Protein AF-A0A8S3B9L8-F1 (afdb_monomer_lite)

Structure (mmCIF, N/CA/C/O backbone):
data_AF-A0A8S3B9L8-F1
#
_entry.id   AF-A0A8S3B9L8-F1
#
loop_
_atom_site.group_PDB
_atom_site.id
_atom_site.type_symbol
_atom_site.label_atom_id
_atom_site.label_alt_id
_atom_site.label_comp_id
_atom_site.label_asym_id
_atom_site.label_entity_id
_atom_site.label_seq_id
_atom_site.pdbx_PDB_ins_code
_atom_site.Cartn_x
_atom_site.Cartn_y
_atom_site.Cartn_z
_atom_site.occupancy
_atom_site.B_iso_or_equiv
_atom_site.auth_seq_id
_atom_site.auth_comp_id
_atom_site.auth_asym_id
_atom_site.auth_atom_id
_atom_site.pdbx_PDB_model_num
ATOM 1 N N . GLU A 1 1 ? 14.357 22.857 4.274 1.00 50.75 1 GLU A N 1
ATOM 2 C CA . GLU A 1 1 ? 14.174 21.588 3.532 1.00 50.75 1 GLU A CA 1
ATOM 3 C C . GLU A 1 1 ? 14.150 20.343 4.427 1.00 50.75 1 GLU A C 1
ATOM 5 O O . GLU A 1 1 ? 13.055 19.864 4.678 1.00 50.75 1 GLU A O 1
ATOM 10 N N . ALA A 1 2 ? 15.257 19.831 4.990 1.00 49.66 2 ALA A N 1
ATOM 11 C CA . ALA A 1 2 ? 15.225 18.572 5.774 1.00 49.66 2 ALA A CA 1
ATOM 12 C C . ALA A 1 2 ? 14.319 18.597 7.033 1.00 49.66 2 ALA A C 1
ATOM 14 O O . ALA A 1 2 ? 13.751 17.579 7.422 1.00 49.66 2 ALA A O 1
ATOM 15 N N . GLU A 1 3 ? 14.168 19.760 7.670 1.00 47.12 3 GLU A N 1
ATOM 16 C CA . GLU A 1 3 ? 13.334 19.938 8.869 1.00 47.12 3 GLU A CA 1
ATOM 17 C C . GLU A 1 3 ? 11.837 20.082 8.537 1.00 47.12 3 GLU A C 1
ATOM 19 O O . GLU A 1 3 ? 10.978 19.649 9.302 1.00 47.12 3 GLU A O 1
ATOM 24 N N . GLU A 1 4 ? 11.512 20.610 7.354 1.00 43.97 4 GLU A N 1
ATOM 25 C CA . GLU A 1 4 ? 10.134 20.730 6.859 1.00 43.97 4 GLU A CA 1
ATOM 26 C C . GLU A 1 4 ? 9.597 19.390 6.353 1.00 43.97 4 GLU A C 1
ATOM 28 O O . GLU A 1 4 ? 8.437 19.073 6.607 1.00 43.97 4 GLU A O 1
ATOM 33 N N . VAL A 1 5 ? 10.452 18.569 5.727 1.00 52.88 5 VAL A N 1
ATOM 34 C CA . VAL A 1 5 ? 10.118 17.190 5.331 1.00 52.88 5 VAL A CA 1
ATOM 35 C C . VAL A 1 5 ? 9.776 16.346 6.562 1.00 52.88 5 VAL A C 1
ATOM 37 O O . VAL A 1 5 ? 8.713 15.734 6.598 1.00 52.88 5 VAL A O 1
ATOM 40 N N . LYS A 1 6 ? 10.589 16.410 7.628 1.00 50.59 6 LYS A N 1
ATOM 41 C CA . LYS A 1 6 ? 10.291 15.723 8.899 1.00 50.59 6 LYS A CA 1
ATOM 42 C C . LYS A 1 6 ? 8.970 16.166 9.520 1.00 50.59 6 LYS A C 1
ATOM 44 O O . LYS A 1 6 ? 8.189 15.338 9.973 1.00 50.59 6 LYS A O 1
ATOM 49 N N . LYS A 1 7 ? 8.697 17.471 9.537 1.00 46.81 7 LYS A N 1
ATOM 50 C CA . LYS A 1 7 ? 7.468 18.023 10.127 1.00 46.81 7 LYS A CA 1
ATOM 51 C C . LYS A 1 7 ? 6.219 17.650 9.317 1.00 46.81 7 LYS A C 1
ATOM 53 O O . LYS A 1 7 ? 5.131 17.526 9.877 1.00 46.81 7 LYS A O 1
ATOM 58 N N . PHE A 1 8 ? 6.369 17.473 8.005 1.00 52.19 8 PHE A N 1
ATOM 59 C CA . PHE A 1 8 ? 5.317 16.996 7.110 1.00 52.19 8 PHE A CA 1
ATOM 60 C C . PHE A 1 8 ? 5.046 15.494 7.296 1.00 52.19 8 PHE A C 1
ATOM 62 O O . PHE A 1 8 ? 3.890 15.114 7.481 1.00 52.19 8 PHE A O 1
ATOM 69 N N . GLU A 1 9 ? 6.094 14.667 7.360 1.00 51.53 9 GLU A N 1
ATOM 70 C CA . GLU A 1 9 ? 6.004 13.236 7.694 1.00 51.53 9 GLU A CA 1
ATOM 71 C C . GLU A 1 9 ? 5.366 13.016 9.079 1.00 51.53 9 GLU A C 1
ATOM 73 O O . GLU A 1 9 ? 4.453 12.206 9.234 1.00 51.53 9 GLU A O 1
ATOM 78 N N . GLU A 1 10 ? 5.752 13.809 10.083 1.00 55.62 10 GLU A N 1
ATOM 79 C CA . GLU A 1 10 ? 5.151 13.763 11.421 1.00 55.62 10 GLU A CA 1
ATOM 80 C C . GLU A 1 10 ? 3.665 14.152 11.427 1.00 55.62 10 GLU A C 1
ATOM 82 O O . GLU A 1 10 ? 2.891 13.600 12.207 1.00 55.62 10 GLU A O 1
ATOM 87 N N . ASN A 1 11 ? 3.239 15.088 10.574 1.00 57.94 11 ASN A N 1
ATOM 88 C CA . ASN A 1 11 ? 1.829 15.470 10.455 1.00 57.94 11 ASN A CA 1
ATOM 89 C C . ASN A 1 11 ? 0.995 14.418 9.711 1.00 57.94 11 ASN A C 1
ATOM 91 O O . ASN A 1 11 ? -0.178 14.229 10.037 1.00 57.94 11 ASN A O 1
ATOM 95 N N . LEU A 1 12 ? 1.590 13.703 8.755 1.00 57.56 12 LEU A N 1
ATOM 96 C CA . LEU A 1 12 ? 0.965 12.569 8.071 1.00 57.56 12 LEU A CA 1
ATOM 97 C C . LEU A 1 12 ? 0.774 11.368 9.009 1.00 57.56 12 LEU A C 1
ATOM 99 O O . LEU A 1 12 ? -0.301 10.776 9.027 1.00 57.56 12 LEU A O 1
ATOM 103 N N . LEU A 1 13 ? 1.749 11.069 9.871 1.00 59.75 13 LEU A N 1
ATOM 104 C CA . LEU A 1 13 ? 1.644 10.005 10.882 1.00 59.75 13 LEU A CA 1
ATOM 105 C C . LEU A 1 13 ? 0.691 10.340 12.047 1.00 59.75 13 LEU A C 1
ATOM 107 O O . LEU A 1 13 ? 0.369 9.470 12.854 1.00 59.75 13 LEU A O 1
ATOM 111 N N . ARG A 1 14 ? 0.210 11.588 12.144 1.00 65.56 14 ARG A N 1
ATOM 112 C CA . ARG A 1 14 ? -0.806 12.021 13.126 1.00 65.56 14 ARG A CA 1
ATOM 113 C C . ARG A 1 14 ? -2.246 11.802 12.661 1.00 65.56 14 ARG A C 1
ATOM 115 O O . ARG A 1 14 ? -3.175 12.126 13.403 1.00 65.56 14 ARG A O 1
ATOM 122 N N . GLN A 1 15 ? -2.457 11.276 11.455 1.00 78.75 15 GLN A N 1
ATOM 123 C CA . GLN A 1 15 ? -3.791 10.931 10.970 1.00 78.75 15 GLN A CA 1
ATOM 124 C C . GLN A 1 15 ? -4.434 9.898 11.907 1.00 78.75 15 GLN A C 1
ATOM 126 O O . GLN A 1 15 ? -3.867 8.837 12.153 1.00 78.75 15 GLN A O 1
ATOM 131 N N . LYS A 1 16 ? -5.643 10.184 12.410 1.00 86.38 16 LYS A N 1
ATOM 132 C CA . LYS A 1 16 ? -6.341 9.326 13.391 1.00 86.38 16 LYS A CA 1
ATOM 133 C C . LYS A 1 16 ? -6.597 7.902 12.888 1.00 86.38 16 LYS A C 1
ATOM 135 O O . LYS A 1 16 ? -6.726 6.985 13.692 1.00 86.38 16 LYS A O 1
ATOM 140 N N . PHE A 1 17 ? -6.667 7.729 11.567 1.00 87.81 17 PHE A N 1
ATOM 141 C CA . PHE A 1 17 ? -6.873 6.438 10.920 1.00 87.81 17 PHE A CA 1
ATOM 142 C C . PHE A 1 17 ? -5.585 5.644 10.680 1.00 87.81 17 PHE A C 1
ATOM 144 O O . PHE A 1 17 ? -5.684 4.475 10.327 1.00 87.81 17 PHE A O 1
ATOM 151 N N . ILE A 1 18 ? -4.395 6.232 10.847 1.00 91.31 18 ILE A N 1
ATOM 152 C CA . ILE A 1 18 ? -3.127 5.505 10.718 1.00 91.31 18 ILE A CA 1
ATOM 153 C C . ILE A 1 18 ? -2.719 5.037 12.118 1.00 91.31 18 ILE A C 1
ATOM 155 O O . ILE A 1 18 ? -2.372 5.863 12.965 1.00 91.31 18 ILE A O 1
ATOM 159 N N . PRO A 1 19 ? -2.772 3.727 12.412 1.00 90.88 19 PRO A N 1
ATOM 160 C CA . PRO A 1 19 ? -2.381 3.244 13.722 1.00 90.88 19 PRO A CA 1
ATOM 161 C C . PRO A 1 19 ? -0.859 3.253 13.886 1.00 90.88 19 PRO A C 1
ATOM 163 O O . PRO A 1 19 ? -0.099 3.096 12.933 1.00 90.88 19 PRO A O 1
ATOM 166 N N . THR A 1 20 ? -0.404 3.344 15.130 1.00 89.94 20 THR A N 1
ATOM 167 C CA . THR A 1 20 ? 0.998 3.091 15.481 1.00 89.94 20 THR A CA 1
ATOM 168 C C . THR A 1 20 ? 1.225 1.601 15.733 1.00 89.94 20 THR A C 1
ATOM 170 O O . THR A 1 20 ? 0.321 0.888 16.180 1.00 89.94 20 THR A O 1
ATOM 173 N N . ILE A 1 21 ? 2.433 1.110 15.448 1.00 87.88 21 ILE A N 1
ATOM 174 C CA . ILE A 1 21 ? 2.823 -0.272 15.750 1.00 87.88 21 ILE A CA 1
ATOM 175 C C . ILE A 1 21 ? 3.212 -0.331 17.226 1.00 87.88 21 ILE A C 1
ATOM 177 O O . ILE A 1 21 ? 4.222 0.238 17.634 1.00 87.88 21 ILE A O 1
ATOM 181 N N . ASN A 1 22 ? 2.407 -1.017 18.032 1.00 84.75 22 ASN A N 1
ATOM 182 C CA . ASN A 1 22 ? 2.660 -1.190 19.464 1.00 84.75 22 ASN A CA 1
ATOM 183 C C . ASN A 1 22 ? 3.540 -2.422 19.748 1.00 84.75 22 ASN A C 1
ATOM 185 O O . ASN A 1 22 ? 4.133 -2.536 20.816 1.00 84.75 22 ASN A O 1
ATOM 189 N N . GLY A 1 23 ? 3.625 -3.352 18.793 1.00 76.31 23 GLY A N 1
ATOM 190 C CA . GLY A 1 23 ? 4.510 -4.511 18.848 1.00 76.31 23 GLY A CA 1
ATOM 191 C C . GLY A 1 23 ? 4.363 -5.403 17.618 1.00 76.31 23 GLY A C 1
ATOM 192 O O . GLY A 1 23 ? 3.304 -5.437 16.991 1.00 76.31 23 GLY A O 1
ATOM 193 N N . ALA A 1 24 ? 5.423 -6.138 17.288 1.00 75.31 24 ALA A N 1
ATOM 194 C CA . ALA A 1 24 ? 5.421 -7.167 16.255 1.00 75.31 24 ALA A CA 1
ATOM 195 C C . ALA A 1 24 ? 6.010 -8.460 16.839 1.00 75.31 24 ALA A C 1
ATOM 197 O O . ALA A 1 24 ? 7.091 -8.440 17.427 1.00 75.31 24 ALA A O 1
ATOM 198 N N . TYR A 1 25 ? 5.291 -9.575 16.703 1.00 69.94 25 TYR A N 1
ATOM 199 C CA . TYR A 1 25 ? 5.680 -10.887 17.225 1.00 69.94 25 TYR A CA 1
ATOM 200 C C . TYR A 1 25 ? 5.494 -11.951 16.141 1.00 69.94 25 TYR A C 1
ATOM 202 O O . TYR A 1 25 ? 4.382 -12.432 15.910 1.00 69.94 25 TYR A O 1
ATOM 210 N N . GLY A 1 26 ? 6.586 -12.328 15.471 1.00 71.31 26 GLY A N 1
ATOM 211 C CA . GLY A 1 26 ? 6.531 -13.251 14.336 1.00 71.31 26 GLY A CA 1
ATOM 212 C C . GLY A 1 26 ? 5.653 -12.689 13.215 1.00 71.31 26 GLY A C 1
ATOM 213 O O . GLY A 1 26 ? 5.921 -11.603 12.717 1.00 71.31 26 GLY A O 1
ATOM 214 N N . SER A 1 27 ? 4.584 -13.404 12.856 1.00 70.44 27 SER A N 1
ATOM 215 C CA . SER A 1 27 ? 3.602 -12.980 11.845 1.00 70.44 27 SER A CA 1
ATOM 216 C C . SER A 1 27 ? 2.486 -12.069 12.378 1.00 70.44 27 SER A C 1
ATOM 218 O O . SER A 1 27 ? 1.555 -11.743 11.644 1.00 70.44 27 SER A O 1
ATOM 220 N N . ARG A 1 28 ? 2.525 -11.685 13.660 1.00 78.12 28 ARG A N 1
ATOM 221 C CA . ARG A 1 28 ? 1.485 -10.864 14.296 1.00 78.12 28 ARG A CA 1
ATOM 222 C C . ARG A 1 28 ? 1.955 -9.425 14.461 1.00 78.12 28 ARG A C 1
ATOM 224 O O . ARG A 1 28 ? 2.990 -9.189 15.082 1.00 78.12 28 ARG A O 1
ATOM 231 N N . THR A 1 29 ? 1.131 -8.479 14.020 1.00 83.94 29 THR A N 1
ATOM 232 C CA . THR A 1 29 ? 1.341 -7.039 14.230 1.00 83.94 29 THR A CA 1
ATOM 233 C C . THR A 1 29 ? 0.230 -6.487 15.112 1.00 83.94 29 THR A C 1
ATOM 235 O O . THR A 1 29 ? -0.949 -6.663 14.813 1.00 83.94 29 THR A O 1
ATOM 238 N N . LEU A 1 30 ? 0.600 -5.832 16.213 1.00 89.50 30 LEU A N 1
ATOM 239 C CA . LEU A 1 30 ? -0.337 -5.157 17.103 1.00 89.50 30 LEU A CA 1
ATOM 240 C C . LEU A 1 30 ? -0.389 -3.667 16.764 1.00 89.50 30 LEU A C 1
ATOM 242 O O . LEU A 1 30 ? 0.595 -2.944 16.940 1.00 89.50 30 LEU A O 1
ATOM 246 N N . PHE A 1 31 ? -1.562 -3.212 16.339 1.00 92.00 31 PHE A N 1
ATOM 247 C CA . PHE A 1 31 ? -1.832 -1.817 16.013 1.00 92.00 31 PHE A CA 1
ATOM 248 C C . PHE A 1 31 ? -2.536 -1.091 17.159 1.00 92.00 31 PHE A C 1
ATOM 250 O O . PHE A 1 31 ? -3.422 -1.645 17.812 1.00 92.00 31 PHE A O 1
ATOM 257 N N . ARG A 1 32 ? -2.162 0.170 17.383 1.00 91.75 32 ARG A N 1
ATOM 258 C CA . ARG A 1 32 ? -2.821 1.078 18.325 1.00 91.75 32 ARG A CA 1
ATOM 259 C C . ARG A 1 32 ? -3.274 2.341 17.599 1.00 91.75 32 ARG A C 1
ATOM 261 O O . ARG A 1 32 ? -2.447 3.115 17.117 1.00 91.75 32 ARG A O 1
ATOM 268 N N . PHE A 1 33 ? -4.583 2.566 17.579 1.00 91.56 33 PHE A N 1
ATOM 269 C CA . PHE A 1 33 ? -5.172 3.833 17.150 1.00 91.56 33 PHE A CA 1
ATOM 270 C C . PHE A 1 33 ? -5.038 4.875 18.264 1.00 91.56 33 PHE A C 1
ATOM 272 O O . PHE A 1 33 ? -5.130 4.544 19.447 1.00 91.56 33 PHE A O 1
ATOM 279 N N . SER A 1 34 ? -4.780 6.125 17.884 1.00 89.31 34 SER A N 1
ATOM 280 C CA . SER A 1 34 ? -4.556 7.234 18.821 1.00 89.31 34 SER A CA 1
ATOM 281 C C . SER A 1 34 ? -5.848 7.794 19.422 1.00 89.31 34 SER A C 1
ATOM 283 O O . SER A 1 34 ? -5.801 8.421 20.477 1.00 89.31 34 SER A O 1
ATOM 285 N N . ASP A 1 35 ? -6.990 7.551 18.775 1.00 90.88 35 ASP A N 1
ATOM 286 C CA . ASP A 1 35 ? -8.304 8.064 19.158 1.00 90.88 35 ASP A CA 1
ATOM 287 C C . ASP A 1 35 ? -9.334 6.922 19.156 1.00 90.88 35 ASP A C 1
ATOM 289 O O . ASP A 1 35 ? -9.703 6.386 18.108 1.00 90.88 35 ASP A O 1
ATOM 293 N N . SER A 1 36 ? -9.775 6.525 20.353 1.00 91.81 36 SER A N 1
ATOM 294 C CA . SER A 1 36 ? -10.737 5.436 20.537 1.00 91.81 36 SER A CA 1
ATOM 295 C C . SER A 1 36 ? -12.139 5.790 20.048 1.00 91.81 36 SER A C 1
ATOM 297 O O . SER A 1 36 ? -12.851 4.910 19.574 1.00 91.81 36 SER A O 1
ATOM 299 N N . GLU A 1 37 ? -12.548 7.055 20.168 1.00 94.69 37 GLU A N 1
ATOM 300 C CA . GLU A 1 37 ? -13.876 7.491 19.735 1.00 94.69 37 GLU A CA 1
ATOM 301 C C . GLU A 1 37 ? -13.959 7.453 18.208 1.00 94.69 37 GLU A C 1
ATOM 303 O O . GLU A 1 37 ? -14.880 6.858 17.647 1.00 94.69 37 GLU A O 1
ATOM 308 N N . PHE A 1 38 ? -12.931 7.981 17.540 1.00 92.44 38 PHE A N 1
ATOM 309 C CA . PHE A 1 38 ? -12.788 7.890 16.090 1.00 92.44 38 PHE A CA 1
ATOM 310 C C . PHE A 1 38 ? -12.766 6.434 15.605 1.00 92.44 38 PHE A C 1
ATOM 312 O O . PHE A 1 38 ? -13.440 6.097 14.632 1.00 92.44 38 PHE A O 1
ATOM 319 N N . PHE A 1 39 ? -12.024 5.556 16.291 1.00 93.81 39 PHE A N 1
ATOM 320 C CA . PHE A 1 39 ? -11.985 4.134 15.946 1.00 93.81 39 PHE A CA 1
ATOM 321 C C . PHE A 1 39 ? -13.377 3.495 16.008 1.00 93.81 39 PHE A C 1
ATOM 323 O O . PHE A 1 39 ? -13.777 2.826 15.059 1.00 93.81 39 PHE A O 1
ATOM 330 N N . CYS A 1 40 ? -14.133 3.732 17.082 1.00 94.75 40 CYS A N 1
ATOM 331 C CA . CYS A 1 40 ? -15.484 3.191 17.230 1.00 94.75 40 CYS A CA 1
ATOM 332 C C . CYS A 1 40 ? -16.449 3.705 16.149 1.00 94.75 40 CYS A C 1
ATOM 334 O O . CYS A 1 40 ? -17.312 2.953 15.704 1.00 94.75 40 CYS A O 1
ATOM 336 N N . GLN A 1 41 ? -16.299 4.957 15.705 1.00 96.38 41 GLN A N 1
ATOM 337 C CA . GLN A 1 41 ? -17.120 5.543 14.636 1.00 96.38 41 GLN A CA 1
ATOM 338 C C . GLN A 1 41 ? -16.777 5.001 13.235 1.00 96.38 41 GLN A C 1
ATOM 340 O O . GLN A 1 41 ? -17.634 5.001 12.353 1.00 96.38 41 GLN A O 1
ATOM 345 N N . HIS A 1 42 ? -15.544 4.531 13.024 1.00 94.81 42 HIS A N 1
ATOM 346 C CA . HIS A 1 42 ? -15.017 4.117 11.716 1.00 94.81 42 HIS A CA 1
ATOM 347 C C . HIS A 1 42 ? -14.383 2.721 11.742 1.00 94.81 42 HIS A C 1
ATOM 349 O O . HIS A 1 42 ? -13.350 2.484 11.109 1.00 94.81 42 HIS A O 1
ATOM 355 N N . ILE A 1 43 ? -14.974 1.795 12.501 1.00 93.88 43 ILE A N 1
ATOM 356 C CA . ILE A 1 43 ? -14.362 0.495 12.803 1.00 93.88 43 ILE A CA 1
ATOM 357 C C . ILE A 1 43 ? -13.972 -0.280 11.537 1.00 93.88 43 ILE A C 1
ATOM 359 O O . ILE A 1 43 ? -12.841 -0.749 11.430 1.00 93.88 43 ILE A O 1
ATOM 363 N N . ASP A 1 44 ? -14.846 -0.332 10.530 1.00 91.75 44 ASP A N 1
ATOM 364 C CA . ASP A 1 44 ? -14.607 -1.083 9.293 1.00 91.75 44 ASP A CA 1
ATOM 365 C C . ASP A 1 44 ? -13.492 -0.466 8.442 1.00 91.75 44 ASP A C 1
ATOM 367 O O . ASP A 1 44 ? -12.671 -1.173 7.852 1.00 91.75 44 ASP A O 1
ATOM 371 N N . GLN A 1 45 ? -13.438 0.865 8.357 1.00 90.75 45 GLN A N 1
ATOM 372 C CA . GLN A 1 45 ? -12.374 1.577 7.650 1.00 90.75 45 GLN A CA 1
ATOM 373 C C . GLN A 1 45 ? -11.034 1.362 8.361 1.00 90.75 45 GLN A C 1
ATOM 375 O O . GLN A 1 45 ? -10.050 1.002 7.720 1.00 90.75 45 GLN A O 1
ATOM 380 N N . CYS A 1 46 ? -11.002 1.519 9.685 1.00 92.06 46 CYS A N 1
ATOM 381 C CA . CYS A 1 46 ? -9.808 1.321 10.503 1.00 92.06 46 CYS A CA 1
ATOM 382 C C . CYS A 1 46 ? -9.285 -0.122 10.423 1.00 92.06 46 CYS A C 1
ATOM 384 O O . CYS A 1 46 ? -8.081 -0.333 10.275 1.00 92.06 46 CYS A O 1
ATOM 386 N N . CYS A 1 47 ? -10.169 -1.122 10.451 1.00 90.81 47 CYS A N 1
ATOM 387 C CA . CYS A 1 47 ? -9.797 -2.527 10.274 1.00 90.81 47 CYS A CA 1
ATOM 388 C C . CYS A 1 47 ? -9.197 -2.796 8.886 1.00 90.81 47 CYS A C 1
ATOM 390 O O . CYS A 1 47 ? -8.169 -3.468 8.789 1.00 90.81 47 CYS A O 1
ATOM 392 N N . ARG A 1 48 ? -9.775 -2.229 7.815 1.00 90.25 48 ARG A N 1
ATOM 393 C CA . ARG A 1 48 ? -9.201 -2.321 6.459 1.00 90.25 48 ARG A CA 1
ATOM 394 C C . ARG A 1 48 ? -7.825 -1.668 6.373 1.00 90.25 48 ARG A C 1
ATOM 396 O O . ARG A 1 48 ? -6.908 -2.271 5.821 1.00 90.25 48 ARG A O 1
ATOM 403 N N . VAL A 1 49 ? -7.660 -0.485 6.970 1.00 90.50 49 VAL A N 1
ATOM 404 C CA . VAL A 1 49 ? -6.355 0.189 7.064 1.00 90.50 49 VAL A CA 1
ATOM 405 C C . VAL A 1 49 ? -5.339 -0.699 7.771 1.00 90.50 49 VAL A C 1
ATOM 407 O O . VAL A 1 49 ? -4.256 -0.911 7.239 1.00 90.50 49 VAL A O 1
ATOM 410 N N . ALA A 1 50 ? -5.682 -1.266 8.929 1.00 90.81 50 ALA A N 1
ATOM 411 C CA . ALA A 1 50 ? -4.782 -2.140 9.678 1.00 90.81 50 ALA A CA 1
ATOM 412 C C . ALA A 1 50 ? -4.381 -3.395 8.880 1.00 90.81 50 ALA A C 1
ATOM 414 O O . ALA A 1 50 ? -3.213 -3.783 8.898 1.00 90.81 50 ALA A O 1
ATOM 415 N N . ALA A 1 51 ? -5.316 -4.004 8.145 1.00 87.31 51 ALA A N 1
ATOM 416 C CA . ALA A 1 51 ? -5.039 -5.168 7.305 1.00 87.31 51 ALA A CA 1
ATOM 417 C C . ALA A 1 51 ? -4.068 -4.838 6.159 1.00 87.31 51 ALA A C 1
ATOM 419 O O . ALA A 1 51 ? -3.062 -5.528 5.980 1.00 87.31 51 ALA A O 1
ATOM 420 N N . VAL A 1 52 ? -4.322 -3.752 5.420 1.00 86.19 52 VAL A N 1
ATOM 421 C CA . VAL A 1 52 ? -3.435 -3.311 4.331 1.00 86.19 52 VAL A CA 1
ATOM 422 C C . VAL A 1 52 ? -2.081 -2.861 4.875 1.00 86.19 52 VAL A C 1
ATOM 424 O O . VAL A 1 52 ? -1.054 -3.156 4.271 1.00 86.19 52 VAL A O 1
ATOM 427 N N . TYR A 1 53 ? -2.051 -2.208 6.037 1.00 88.00 53 TYR A N 1
ATOM 428 C CA . TYR A 1 53 ? -0.804 -1.797 6.668 1.00 88.00 53 TYR A CA 1
ATOM 429 C C . TYR A 1 53 ? 0.036 -3.007 7.095 1.00 88.00 53 TYR A C 1
ATOM 431 O O . TYR A 1 53 ? 1.234 -3.046 6.828 1.00 88.00 53 TYR A O 1
ATOM 439 N N . ALA A 1 54 ? -0.573 -4.041 7.684 1.00 85.44 54 ALA A N 1
ATOM 440 C CA . ALA A 1 54 ? 0.136 -5.285 7.985 1.00 85.44 54 ALA A CA 1
ATOM 441 C C . ALA A 1 54 ? 0.754 -5.906 6.726 1.00 85.44 54 ALA A C 1
ATOM 443 O O . ALA A 1 54 ? 1.925 -6.279 6.749 1.00 85.44 54 ALA A O 1
ATOM 444 N N . PHE A 1 55 ? -0.007 -5.968 5.628 1.00 79.69 55 PHE A N 1
ATOM 445 C CA . PHE A 1 55 ? 0.489 -6.474 4.348 1.00 79.69 55 PHE A CA 1
ATOM 446 C C . PHE A 1 55 ? 1.657 -5.635 3.813 1.00 79.69 55 PHE A C 1
ATOM 448 O O . PHE A 1 55 ? 2.697 -6.177 3.448 1.00 79.69 55 PHE A O 1
ATOM 455 N N . PHE A 1 56 ? 1.522 -4.308 3.842 1.00 81.75 56 PHE A N 1
ATOM 456 C CA . PHE A 1 56 ? 2.577 -3.391 3.425 1.00 81.75 56 PHE A CA 1
ATOM 457 C C . PHE A 1 56 ? 3.865 -3.601 4.233 1.00 81.75 56 PHE A C 1
ATOM 459 O O . PHE A 1 56 ? 4.950 -3.655 3.665 1.00 81.75 56 PHE A O 1
ATOM 466 N N . LEU A 1 57 ? 3.763 -3.781 5.552 1.00 81.19 57 LEU A N 1
ATOM 467 C CA . LEU A 1 57 ? 4.925 -3.998 6.420 1.00 81.19 57 LEU A CA 1
ATOM 468 C C . LEU A 1 57 ? 5.674 -5.308 6.135 1.00 81.19 57 LEU A C 1
ATOM 470 O O . LEU A 1 57 ? 6.885 -5.351 6.350 1.00 81.19 57 LEU A O 1
ATOM 474 N N . LEU A 1 58 ? 4.985 -6.356 5.666 1.00 74.81 58 LEU A N 1
ATOM 475 C CA . LEU A 1 58 ? 5.612 -7.638 5.321 1.00 74.81 58 LEU A CA 1
ATOM 476 C C . LEU A 1 58 ? 6.532 -7.505 4.104 1.00 74.81 58 LEU A C 1
ATOM 478 O O . LEU A 1 58 ? 7.671 -7.962 4.143 1.00 74.81 58 LEU A O 1
ATOM 482 N N . GLU A 1 59 ? 6.051 -6.843 3.054 1.00 67.56 59 GLU A N 1
ATOM 483 C CA . GLU A 1 59 ? 6.760 -6.736 1.773 1.00 67.56 59 GLU A CA 1
ATOM 484 C C . GLU A 1 59 ? 7.711 -5.537 1.702 1.00 67.56 59 GLU A C 1
ATOM 486 O O . GLU A 1 59 ? 8.623 -5.521 0.888 1.00 67.56 59 GLU A O 1
ATOM 491 N N . HIS A 1 60 ? 7.516 -4.509 2.531 1.00 69.75 60 HIS A N 1
ATOM 492 C CA . HIS A 1 60 ? 8.186 -3.215 2.363 1.00 69.75 60 HIS A CA 1
ATOM 493 C C . HIS A 1 60 ? 9.259 -2.920 3.426 1.00 69.75 60 HIS A C 1
ATOM 495 O O . HIS A 1 60 ? 9.631 -1.765 3.654 1.00 69.75 60 HIS A O 1
ATOM 501 N N . SER A 1 61 ? 9.783 -3.946 4.106 1.00 66.44 61 SER A N 1
ATOM 502 C CA . SER A 1 61 ? 10.833 -3.740 5.114 1.00 66.44 61 SER A CA 1
ATOM 503 C C . SER A 1 61 ? 12.121 -3.177 4.483 1.00 66.44 61 SER A C 1
ATOM 505 O O . SER A 1 61 ? 12.456 -3.481 3.341 1.00 66.44 61 SER A O 1
ATOM 507 N N . ARG A 1 62 ? 12.894 -2.363 5.220 1.00 60.59 62 ARG A N 1
ATOM 508 C CA . ARG A 1 62 ? 14.138 -1.741 4.701 1.00 60.59 62 ARG A CA 1
ATOM 509 C C . ARG A 1 62 ? 15.204 -2.746 4.246 1.00 60.59 62 ARG A C 1
ATOM 511 O O . ARG A 1 62 ? 16.080 -2.380 3.474 1.00 60.59 62 ARG A O 1
ATOM 518 N N . ASN A 1 63 ? 15.117 -3.985 4.722 1.00 61.50 63 ASN A N 1
ATOM 519 C CA . ASN A 1 63 ? 16.022 -5.072 4.360 1.00 61.50 63 ASN A CA 1
ATOM 520 C C . ASN A 1 63 ? 15.374 -6.059 3.375 1.00 61.50 63 ASN A C 1
ATOM 522 O O . ASN A 1 63 ? 15.979 -7.084 3.066 1.00 61.50 63 ASN A O 1
ATOM 526 N N . ALA A 1 64 ? 14.145 -5.790 2.921 1.00 65.38 64 ALA A N 1
ATOM 527 C CA . ALA A 1 64 ? 13.475 -6.618 1.936 1.00 65.38 64 ALA A CA 1
ATOM 528 C C . ALA A 1 64 ? 14.071 -6.363 0.549 1.00 65.38 64 ALA A C 1
ATOM 530 O O . ALA A 1 64 ? 14.252 -5.222 0.114 1.00 65.38 64 ALA A O 1
ATOM 531 N N . THR A 1 65 ? 14.361 -7.459 -0.147 1.00 75.88 65 THR A N 1
ATOM 532 C CA . THR A 1 65 ? 14.655 -7.446 -1.579 1.00 75.88 65 THR A CA 1
ATOM 533 C C . THR A 1 65 ? 13.394 -7.237 -2.401 1.00 75.88 65 THR A C 1
ATOM 535 O O . THR A 1 65 ? 13.515 -6.905 -3.568 1.00 75.88 65 THR A O 1
ATOM 538 N N . SER A 1 66 ? 12.204 -7.390 -1.819 1.00 80.44 66 SER A N 1
ATOM 539 C CA . SER A 1 66 ? 10.933 -7.018 -2.432 1.00 80.44 66 SER A CA 1
ATOM 540 C C . SER A 1 66 ? 10.430 -5.665 -1.918 1.00 80.44 66 SER A C 1
ATOM 542 O O . SER A 1 66 ? 10.910 -5.137 -0.912 1.00 80.44 66 SER A O 1
ATOM 544 N N . TYR A 1 67 ? 9.526 -5.046 -2.672 1.00 84.69 67 TYR A N 1
ATOM 545 C CA . TYR A 1 67 ? 8.740 -3.884 -2.261 1.00 84.69 67 TYR A CA 1
ATOM 546 C C . TYR A 1 67 ? 7.458 -3.800 -3.095 1.00 84.69 67 TYR A C 1
ATOM 548 O O . TYR A 1 67 ? 7.258 -4.570 -4.031 1.00 84.69 67 TYR A O 1
ATOM 556 N N . ILE A 1 68 ? 6.571 -2.867 -2.746 1.00 84.94 68 ILE A N 1
ATOM 557 C CA . ILE A 1 68 ? 5.270 -2.713 -3.407 1.00 84.94 68 ILE A CA 1
ATOM 558 C C . ILE A 1 68 ? 5.315 -1.523 -4.363 1.00 84.94 68 ILE A C 1
ATOM 560 O O . ILE A 1 68 ? 5.683 -0.412 -3.967 1.00 84.94 68 ILE A O 1
ATOM 564 N N . VAL A 1 69 ? 4.871 -1.751 -5.596 1.00 86.1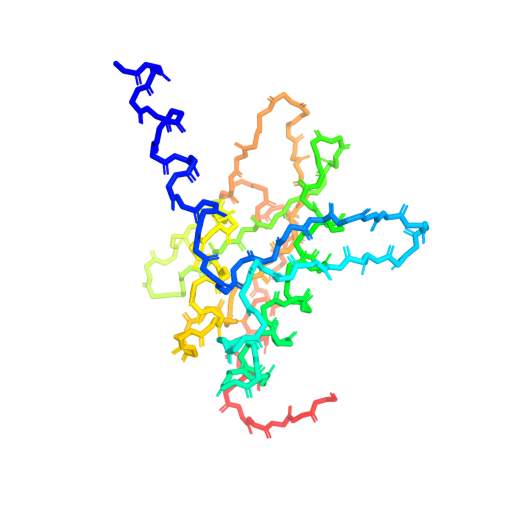9 69 VAL A N 1
ATOM 565 C CA . VAL A 1 69 ? 4.641 -0.713 -6.605 1.00 86.19 69 VAL A CA 1
ATOM 566 C C . VAL A 1 69 ? 3.165 -0.635 -6.976 1.00 86.19 69 VAL A C 1
ATOM 568 O O . VAL A 1 69 ? 2.425 -1.616 -6.888 1.00 86.19 69 VAL A O 1
ATOM 571 N N . LYS A 1 70 ? 2.741 0.551 -7.406 1.00 85.31 70 LYS A N 1
ATOM 572 C CA . LYS A 1 70 ? 1.440 0.798 -8.019 1.00 85.31 70 LYS A CA 1
ATOM 573 C C . LYS A 1 70 ? 1.628 0.935 -9.521 1.00 85.31 70 LYS A C 1
ATOM 575 O O . LYS A 1 70 ? 2.492 1.688 -9.963 1.00 85.31 70 LYS A O 1
ATOM 580 N N . TYR A 1 71 ? 0.783 0.246 -10.279 1.00 82.88 71 TYR A N 1
ATOM 581 C CA . TYR A 1 71 ? 0.728 0.342 -11.736 1.00 82.88 71 TYR A CA 1
ATOM 582 C C . TYR A 1 71 ? -0.571 1.017 -12.205 1.00 82.88 71 TYR A C 1
ATOM 584 O O . TYR A 1 71 ? -1.672 0.554 -11.914 1.00 82.88 71 TYR A O 1
ATOM 592 N N . ASP A 1 72 ? -0.484 2.121 -12.937 1.00 79.19 72 ASP A N 1
ATOM 593 C CA . ASP A 1 72 ? -1.656 2.724 -13.572 1.00 79.19 72 ASP A CA 1
ATOM 594 C C . ASP A 1 72 ? -1.848 2.123 -14.966 1.00 79.19 72 ASP A C 1
ATOM 596 O O . ASP A 1 72 ? -1.019 2.290 -15.856 1.00 79.19 72 ASP A O 1
ATOM 600 N N . ARG A 1 73 ? -2.963 1.422 -15.180 1.00 74.00 73 ARG A N 1
ATOM 601 C CA . ARG A 1 73 ? -3.258 0.794 -16.472 1.00 74.00 73 ARG A CA 1
ATOM 602 C C . ARG A 1 73 ? -3.513 1.814 -17.588 1.00 74.00 73 ARG A C 1
ATOM 6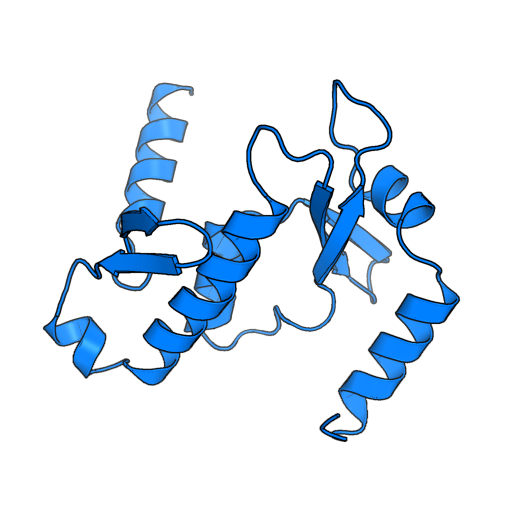04 O O . ARG A 1 73 ? -3.277 1.496 -18.747 1.00 74.00 73 ARG A O 1
ATOM 611 N N . ASN A 1 74 ? -4.032 2.998 -17.267 1.00 76.06 74 ASN A N 1
ATOM 612 C CA . ASN A 1 74 ? -4.393 4.002 -18.267 1.00 76.06 74 ASN A CA 1
ATOM 613 C C . ASN A 1 74 ? -3.163 4.775 -18.744 1.00 76.06 74 ASN A C 1
ATOM 615 O O . ASN A 1 74 ? -3.032 5.035 -19.938 1.00 76.06 74 ASN A O 1
ATOM 619 N N . THR A 1 75 ? -2.269 5.142 -17.822 1.00 81.00 75 THR A N 1
ATOM 620 C CA . THR A 1 75 ? -1.039 5.886 -18.150 1.00 81.00 75 THR A CA 1
ATOM 621 C C . THR A 1 75 ? 0.171 4.978 -18.364 1.00 81.00 75 THR A C 1
ATOM 623 O O . THR A 1 75 ? 1.186 5.430 -18.886 1.00 81.00 75 THR A O 1
ATOM 626 N N . HIS A 1 76 ? 0.061 3.694 -18.009 1.00 78.00 76 HIS A N 1
ATOM 627 C CA . HIS A 1 76 ? 1.162 2.728 -17.942 1.00 78.00 76 HIS A CA 1
ATOM 628 C C . HIS A 1 76 ? 2.289 3.134 -16.978 1.00 78.00 76 HIS A C 1
ATOM 630 O O . HIS A 1 76 ? 3.398 2.605 -17.057 1.00 78.00 76 HIS A O 1
ATOM 636 N N . GLU A 1 77 ? 2.020 4.057 -16.056 1.00 83.44 77 GLU A N 1
ATOM 637 C CA . GLU A 1 77 ? 3.009 4.517 -15.090 1.00 83.44 77 GLU A CA 1
ATOM 638 C C . GLU A 1 77 ? 3.159 3.523 -13.939 1.00 83.44 77 GLU A C 1
ATOM 640 O O . GLU A 1 77 ? 2.188 2.934 -13.459 1.00 83.44 77 GLU A O 1
ATOM 645 N N . VAL A 1 78 ? 4.399 3.362 -13.475 1.00 85.81 78 VAL A N 1
ATOM 646 C CA . VAL A 1 78 ? 4.741 2.533 -12.318 1.00 85.81 78 VAL A CA 1
ATOM 647 C C . VAL A 1 78 ? 5.436 3.411 -11.297 1.00 85.81 78 VAL A C 1
ATOM 649 O O . VAL A 1 78 ? 6.457 4.029 -11.603 1.00 85.81 78 VAL A O 1
ATOM 652 N N . CYS A 1 79 ? 4.912 3.450 -10.078 1.00 86.56 79 CYS A N 1
ATOM 653 C CA . CYS A 1 79 ? 5.514 4.206 -8.989 1.00 86.56 79 CYS A CA 1
ATOM 654 C C . CYS A 1 79 ? 5.613 3.374 -7.713 1.00 86.56 79 CYS A C 1
ATOM 656 O O . CYS A 1 79 ? 4.807 2.480 -7.454 1.00 86.56 79 CYS A O 1
ATOM 658 N N . GLU A 1 80 ? 6.630 3.671 -6.909 1.00 86.06 80 GLU A N 1
ATOM 659 C CA . GLU A 1 80 ? 6.724 3.149 -5.551 1.00 86.06 80 GLU A CA 1
ATOM 660 C C . GLU A 1 80 ? 5.559 3.680 -4.711 1.00 86.06 80 GLU A C 1
ATOM 662 O O . GLU A 1 80 ? 5.142 4.834 -4.844 1.00 86.06 80 GLU A O 1
ATOM 667 N N . VAL A 1 81 ? 5.009 2.816 -3.863 1.00 82.19 81 VAL A N 1
ATOM 668 C CA . VAL A 1 81 ? 3.838 3.160 -3.062 1.00 82.19 81 VAL A CA 1
ATOM 669 C C . VAL A 1 81 ? 4.255 3.864 -1.782 1.00 82.19 81 VAL A C 1
ATOM 671 O O . VAL A 1 81 ? 4.865 3.263 -0.902 1.00 82.19 81 VAL A O 1
ATOM 674 N N . GLU A 1 82 ? 3.842 5.121 -1.645 1.00 84.25 82 GLU A N 1
ATOM 675 C CA . GLU A 1 82 ? 3.874 5.824 -0.364 1.00 84.25 82 GLU A CA 1
ATOM 676 C C . GLU A 1 82 ? 2.818 5.227 0.575 1.00 84.25 82 GLU A C 1
ATOM 678 O O . GLU A 1 82 ? 1.616 5.246 0.280 1.00 84.25 82 GLU A O 1
ATOM 683 N N . MET A 1 83 ? 3.273 4.704 1.714 1.00 85.56 83 MET A N 1
ATOM 684 C CA . MET A 1 83 ? 2.441 4.018 2.701 1.00 85.56 83 MET A CA 1
ATOM 685 C C . MET A 1 83 ? 1.240 4.871 3.116 1.00 85.56 83 MET A C 1
ATOM 687 O O . MET A 1 83 ? 0.104 4.413 3.081 1.00 85.56 83 MET A O 1
ATOM 691 N N . GLU A 1 84 ? 1.467 6.131 3.466 1.00 84.69 84 GLU A N 1
ATOM 692 C CA . GLU A 1 84 ? 0.440 7.028 3.986 1.00 84.69 84 GLU A CA 1
ATOM 693 C C . GLU A 1 84 ? -0.643 7.315 2.944 1.00 84.69 84 GLU A C 1
ATOM 695 O O . GLU A 1 84 ? -1.828 7.344 3.284 1.00 84.69 84 GLU A O 1
ATOM 700 N N . LYS A 1 85 ? -0.262 7.465 1.667 1.00 82.62 85 LYS A N 1
ATOM 701 C CA . LYS A 1 85 ? -1.215 7.639 0.561 1.00 82.62 85 LYS A CA 1
ATOM 702 C C . LYS A 1 85 ? -2.056 6.383 0.357 1.00 82.62 85 LYS A C 1
ATOM 704 O O . LYS A 1 85 ? -3.275 6.494 0.241 1.00 82.62 85 LYS A O 1
ATOM 709 N N . LEU A 1 86 ? -1.432 5.203 0.386 1.00 85.06 86 LEU A N 1
ATOM 710 C CA . LEU A 1 86 ? -2.147 3.930 0.305 1.00 85.06 86 LEU A CA 1
ATOM 711 C C . LEU A 1 86 ? -3.156 3.789 1.449 1.00 85.06 86 LEU A C 1
ATOM 713 O O . LEU A 1 86 ? -4.328 3.521 1.201 1.00 85.06 86 LEU A O 1
ATOM 717 N N . LEU A 1 87 ? -2.727 4.000 2.695 1.00 87.81 87 LEU A N 1
ATOM 718 C CA . LEU A 1 87 ? -3.604 3.864 3.861 1.00 87.81 87 LEU A CA 1
ATOM 719 C C . LEU A 1 87 ? -4.739 4.898 3.850 1.00 87.81 87 LEU A C 1
ATOM 721 O O . LEU A 1 87 ? -5.860 4.578 4.245 1.00 87.81 87 LEU A O 1
ATOM 725 N N . ALA A 1 88 ? -4.486 6.113 3.358 1.00 86.81 88 ALA A N 1
ATOM 726 C CA . ALA A 1 88 ? -5.530 7.112 3.164 1.00 86.81 88 ALA A CA 1
ATOM 727 C C . ALA A 1 88 ? -6.552 6.662 2.112 1.00 86.81 88 ALA A C 1
ATOM 729 O O . ALA A 1 88 ? -7.757 6.723 2.359 1.00 86.81 88 ALA A O 1
ATOM 730 N N . ASP A 1 89 ? -6.099 6.175 0.957 1.00 83.12 89 ASP A N 1
ATOM 731 C CA . ASP A 1 89 ? -7.005 5.696 -0.083 1.00 83.12 89 ASP A CA 1
ATOM 732 C C . ASP A 1 89 ? -7.836 4.492 0.391 1.00 83.12 89 ASP A C 1
ATOM 734 O O . ASP A 1 89 ? -9.033 4.426 0.109 1.00 83.12 89 ASP A O 1
ATOM 738 N N . VAL A 1 90 ? -7.239 3.597 1.184 1.00 85.50 90 VAL A N 1
ATOM 739 C CA . VAL A 1 90 ? -7.917 2.469 1.842 1.00 85.50 90 VAL A CA 1
ATOM 740 C C . VAL A 1 90 ? -9.015 2.958 2.782 1.00 85.50 90 VAL A C 1
ATOM 742 O O . VAL A 1 90 ? -10.154 2.493 2.694 1.00 85.50 90 VAL A O 1
ATOM 745 N N . PHE A 1 91 ? -8.693 3.922 3.649 1.00 88.06 91 PHE A N 1
ATOM 746 C CA . PHE A 1 91 ? -9.636 4.487 4.613 1.00 88.06 91 PHE A CA 1
ATOM 747 C C . PHE A 1 91 ? -10.835 5.148 3.921 1.00 88.06 91 PHE A C 1
ATOM 749 O O . PHE A 1 91 ? -11.986 4.877 4.265 1.00 88.06 91 PHE A O 1
ATOM 756 N N . TYR A 1 92 ? -10.572 5.976 2.905 1.00 85.56 92 TYR A N 1
ATOM 757 C CA . TYR A 1 92 ? -11.601 6.697 2.148 1.00 85.56 92 TYR A CA 1
ATOM 758 C C . TYR A 1 92 ? -12.280 5.853 1.064 1.00 85.56 92 TYR A C 1
ATOM 760 O O . TYR A 1 92 ? -13.092 6.384 0.307 1.00 85.56 92 TYR A O 1
ATOM 768 N N . ASN A 1 93 ? -11.965 4.556 0.977 1.00 81.12 93 ASN A N 1
ATOM 769 C CA . ASN A 1 93 ? -12.486 3.651 -0.044 1.00 81.12 93 ASN A CA 1
ATOM 770 C C . ASN A 1 93 ? -12.287 4.181 -1.477 1.00 81.12 93 ASN A C 1
ATOM 772 O O . ASN A 1 93 ? -13.151 4.029 -2.342 1.00 81.12 93 ASN A O 1
ATOM 776 N N . ARG A 1 94 ? -11.159 4.852 -1.717 1.00 79.44 94 ARG A N 1
ATOM 777 C CA . ARG A 1 94 ? -10.750 5.303 -3.047 1.00 79.44 94 ARG A CA 1
ATOM 778 C C . ARG A 1 94 ? -10.165 4.121 -3.808 1.00 79.44 94 ARG A C 1
ATOM 780 O O . ARG A 1 94 ? -9.674 3.162 -3.212 1.00 79.44 94 ARG A O 1
ATOM 787 N N . ASN A 1 95 ? -10.190 4.199 -5.134 1.00 66.75 95 ASN A N 1
ATOM 788 C CA . ASN A 1 95 ? -9.615 3.175 -6.002 1.00 66.75 95 ASN A CA 1
ATOM 789 C C . ASN A 1 95 ? -8.088 3.090 -5.799 1.00 66.75 95 ASN A C 1
ATOM 791 O O . ASN A 1 95 ? -7.325 3.773 -6.476 1.00 66.75 95 ASN A O 1
ATOM 795 N N . CYS A 1 96 ? -7.646 2.251 -4.862 1.00 61.53 96 CYS A N 1
ATOM 796 C CA . CYS A 1 96 ? -6.233 1.968 -4.580 1.00 61.53 96 CYS A CA 1
ATOM 797 C C . CYS A 1 96 ? -5.853 0.497 -4.783 1.00 61.53 96 CYS A C 1
ATOM 799 O O . CYS A 1 96 ? -4.674 0.186 -4.914 1.00 61.53 96 CYS A O 1
ATOM 801 N N . TYR A 1 97 ? -6.838 -0.401 -4.854 1.00 53.22 97 TYR A N 1
ATOM 802 C CA . TYR A 1 97 ? -6.618 -1.848 -4.777 1.00 53.22 97 TYR A CA 1
ATOM 803 C C . TYR A 1 97 ? -6.307 -2.536 -6.108 1.00 53.22 97 TYR A C 1
ATOM 805 O O . TYR A 1 97 ? -5.869 -3.683 -6.109 1.00 53.22 97 TYR A O 1
ATOM 813 N N . ALA A 1 98 ? -6.543 -1.876 -7.241 1.00 54.94 98 ALA A N 1
ATOM 814 C CA . ALA A 1 98 ? -6.612 -2.584 -8.519 1.00 54.94 98 ALA A CA 1
ATOM 815 C C . ALA A 1 98 ? -5.249 -2.908 -9.157 1.00 54.94 98 ALA A C 1
ATOM 817 O O . ALA A 1 98 ? -5.224 -3.635 -10.145 1.00 54.94 98 ALA A O 1
ATOM 818 N N . SER A 1 99 ? -4.128 -2.409 -8.621 1.00 69.69 99 SER A N 1
ATOM 819 C CA . SER A 1 99 ? -2.827 -2.560 -9.292 1.00 69.69 99 SER A CA 1
ATOM 820 C C . SER A 1 99 ? -1.613 -2.497 -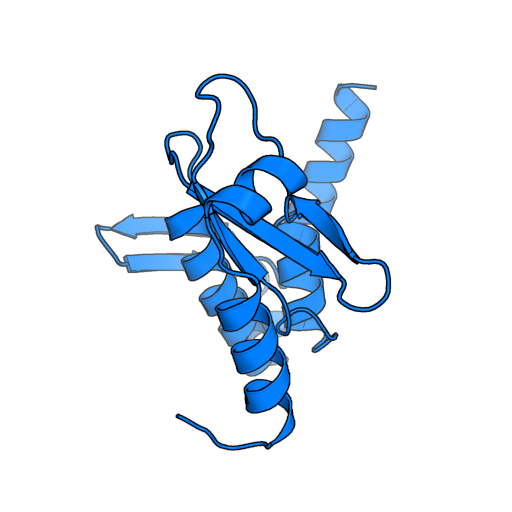8.360 1.00 69.69 99 SER A C 1
ATOM 822 O O . SER A 1 99 ? -0.589 -1.909 -8.718 1.00 69.69 99 SER A O 1
ATOM 824 N N . LEU A 1 100 ? -1.732 -3.014 -7.138 1.00 79.50 100 LEU A N 1
ATOM 825 C CA . LEU A 1 100 ? -0.573 -3.149 -6.256 1.00 79.50 100 LEU A CA 1
ATOM 826 C C . LEU A 1 100 ? 0.143 -4.459 -6.571 1.00 79.50 100 LEU A C 1
ATOM 828 O O . LEU A 1 100 ? -0.477 -5.523 -6.537 1.00 79.50 100 LEU A O 1
ATOM 832 N N . TYR A 1 101 ? 1.439 -4.372 -6.846 1.00 80.25 101 TYR A N 1
ATOM 833 C CA . TYR A 1 101 ? 2.281 -5.515 -7.170 1.00 80.25 101 TYR A CA 1
ATOM 834 C C . TYR A 1 101 ? 3.480 -5.552 -6.230 1.00 80.25 101 TYR A C 1
ATOM 836 O O . TYR A 1 101 ? 4.141 -4.534 -6.021 1.00 80.25 101 TYR A O 1
ATOM 844 N N . GLY A 1 102 ? 3.748 -6.728 -5.663 1.00 83.12 102 GLY A N 1
ATOM 845 C CA . GLY A 1 102 ? 5.039 -7.013 -5.050 1.00 83.12 102 GLY A CA 1
ATOM 846 C C . GLY A 1 102 ? 6.064 -7.227 -6.158 1.00 83.12 102 GLY A C 1
ATOM 847 O O . GLY A 1 102 ? 5.809 -7.990 -7.088 1.00 83.12 102 GLY A O 1
ATOM 848 N N . VAL A 1 103 ? 7.189 -6.527 -6.086 1.00 86.31 103 VAL A N 1
ATOM 849 C CA . VAL A 1 103 ? 8.270 -6.616 -7.069 1.00 86.31 103 VAL A CA 1
ATOM 850 C C . VAL A 1 103 ? 9.594 -6.825 -6.362 1.00 86.31 103 VAL A C 1
ATOM 852 O O . VAL A 1 103 ? 9.824 -6.277 -5.284 1.00 86.31 103 VAL A O 1
ATOM 855 N N . GLU A 1 104 ? 10.469 -7.613 -6.972 1.00 86.44 104 GLU A N 1
ATOM 856 C CA . GLU A 1 104 ? 11.831 -7.817 -6.504 1.00 86.44 104 GLU A CA 1
ATOM 857 C C . GLU A 1 104 ? 12.748 -6.729 -7.068 1.00 86.44 104 GLU A C 1
ATOM 859 O O . GLU A 1 104 ? 12.754 -6.435 -8.263 1.00 86.44 104 GLU A O 1
ATOM 864 N N . GLN A 1 105 ? 13.546 -6.132 -6.189 1.00 85.31 105 GLN A N 1
ATOM 865 C CA . GLN A 1 105 ? 14.603 -5.201 -6.542 1.00 85.31 105 GLN A CA 1
ATOM 866 C C . GLN A 1 105 ? 15.644 -5.930 -7.379 1.00 85.31 105 GLN A C 1
ATOM 868 O O . G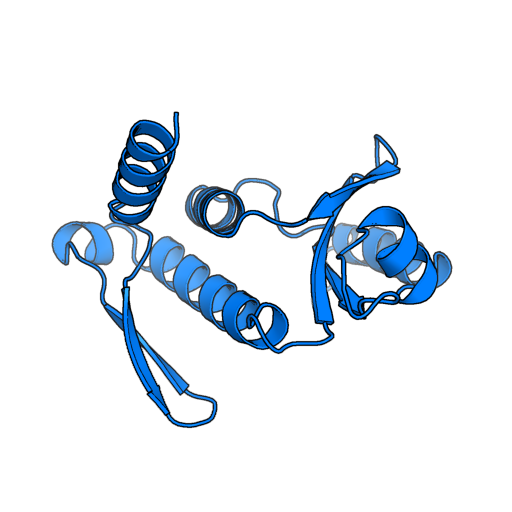LN A 1 105 ? 16.334 -6.836 -6.899 1.00 85.31 105 GLN A O 1
ATOM 873 N N . LYS A 1 106 ? 15.808 -5.488 -8.622 1.00 82.00 106 LYS A N 1
ATOM 874 C CA . LYS A 1 106 ? 16.866 -5.997 -9.490 1.00 82.00 106 LYS A CA 1
ATOM 875 C C . LYS A 1 106 ? 18.242 -5.511 -9.040 1.00 82.00 106 LYS A C 1
ATOM 877 O O . LYS A 1 106 ? 19.216 -6.264 -9.068 1.00 82.00 106 LYS A O 1
ATOM 882 N N . ASP A 1 107 ? 18.327 -4.243 -8.648 1.00 77.38 107 ASP A N 1
ATOM 883 C CA . ASP A 1 107 ? 19.544 -3.622 -8.132 1.00 77.38 107 ASP A CA 1
ATOM 884 C C . ASP A 1 107 ? 19.480 -3.557 -6.601 1.00 77.38 107 ASP A C 1
ATOM 886 O O . ASP A 1 107 ? 18.556 -2.987 -6.024 1.00 77.38 107 ASP A O 1
ATOM 890 N N . ARG A 1 108 ? 20.490 -4.121 -5.930 1.00 72.56 108 ARG A N 1
ATOM 891 C CA . ARG A 1 108 ? 20.578 -4.159 -4.459 1.00 72.56 108 ARG A CA 1
ATOM 892 C C . ARG A 1 108 ? 20.805 -2.787 -3.816 1.00 72.56 108 ARG A C 1
ATOM 894 O O . ARG A 1 108 ? 20.752 -2.679 -2.595 1.00 72.56 108 ARG A O 1
ATOM 901 N N . ILE A 1 109 ? 21.137 -1.771 -4.610 1.00 78.12 109 ILE A N 1
ATOM 902 C CA . ILE A 1 109 ? 21.504 -0.428 -4.157 1.00 78.12 109 ILE A CA 1
ATOM 903 C C . ILE A 1 109 ? 20.349 0.554 -4.379 1.00 78.12 109 ILE A C 1
ATOM 905 O O . ILE A 1 109 ? 20.206 1.504 -3.607 1.00 78.12 109 ILE A O 1
ATOM 909 N N . LYS A 1 110 ? 19.517 0.357 -5.413 1.00 81.88 110 LYS A N 1
ATOM 910 C CA . LYS A 1 110 ? 18.458 1.313 -5.762 1.00 81.88 110 LYS A CA 1
ATOM 911 C C . LYS A 1 110 ? 17.207 0.649 -6.342 1.00 81.88 110 LYS A C 1
ATOM 913 O O . LYS A 1 110 ? 17.277 -0.032 -7.357 1.00 81.88 110 LYS A O 1
ATOM 918 N N . ARG A 1 111 ? 16.049 0.996 -5.770 1.00 85.75 111 ARG A N 1
ATOM 919 C CA . ARG A 1 111 ? 14.716 0.662 -6.300 1.00 85.75 111 ARG A CA 1
ATOM 920 C C . ARG A 1 111 ? 14.465 1.360 -7.640 1.00 85.75 111 ARG A C 1
ATOM 922 O O . ARG A 1 111 ? 14.689 2.569 -7.766 1.00 85.75 111 ARG A O 1
ATOM 929 N N . GLN A 1 112 ? 13.999 0.609 -8.635 1.00 89.00 112 GLN A N 1
ATOM 930 C CA . GLN A 1 112 ? 13.616 1.109 -9.955 1.00 89.00 112 GLN A CA 1
ATOM 931 C C . GLN A 1 112 ? 12.233 0.558 -10.337 1.00 89.00 112 GLN A C 1
ATOM 933 O O . GLN A 1 112 ? 12.165 -0.451 -11.035 1.00 89.00 112 GLN A O 1
ATOM 938 N N . PRO A 1 113 ? 11.130 1.223 -9.939 1.00 88.06 113 PRO A N 1
ATOM 939 C CA . PRO A 1 113 ? 9.774 0.669 -10.022 1.00 88.06 113 PRO A CA 1
ATOM 940 C C . PRO A 1 113 ? 9.400 0.074 -11.379 1.00 88.06 113 PRO A C 1
ATOM 942 O O . PRO A 1 113 ? 8.907 -1.047 -11.440 1.00 88.06 113 PRO A O 1
ATOM 945 N N . THR A 1 114 ? 9.683 0.783 -12.472 1.00 87.81 114 THR A N 1
ATOM 946 C CA . THR A 1 114 ? 9.393 0.301 -13.829 1.00 87.81 114 THR A CA 1
ATOM 947 C C . THR A 1 114 ? 10.214 -0.940 -14.186 1.00 87.81 114 THR A C 1
ATOM 949 O O . THR A 1 114 ? 9.649 -1.946 -14.603 1.00 87.81 114 THR A O 1
ATOM 952 N N . THR A 1 115 ? 11.534 -0.892 -13.978 1.00 88.06 115 THR A N 1
ATOM 953 C CA . THR A 1 115 ? 12.449 -2.005 -14.280 1.00 88.06 115 THR A CA 1
ATOM 954 C C . THR A 1 115 ? 12.145 -3.239 -13.430 1.00 88.06 115 THR A C 1
ATOM 956 O O . THR A 1 115 ? 12.183 -4.361 -13.931 1.00 88.06 115 THR A O 1
ATOM 959 N N . ASP A 1 116 ? 11.868 -3.031 -12.143 1.00 88.75 116 ASP A N 1
ATOM 960 C CA . ASP A 1 116 ? 11.609 -4.093 -11.174 1.00 88.75 116 ASP A CA 1
ATOM 961 C C . ASP A 1 116 ? 10.253 -4.763 -11.450 1.00 88.75 116 ASP A C 1
ATOM 963 O O . ASP A 1 116 ? 10.156 -5.990 -11.387 1.00 88.75 116 ASP A O 1
ATOM 967 N N . LEU A 1 117 ? 9.225 -3.993 -11.839 1.00 86.88 117 LEU A N 1
ATOM 968 C CA . LEU A 1 117 ? 7.929 -4.539 -12.256 1.00 86.88 117 LEU A CA 1
ATOM 969 C C . LEU A 1 117 ? 8.047 -5.380 -13.529 1.00 86.88 117 LEU A C 1
ATOM 971 O O . LEU A 1 117 ? 7.582 -6.515 -13.532 1.00 86.88 117 LEU A O 1
ATOM 975 N N . ASP A 1 118 ? 8.704 -4.859 -14.571 1.00 85.94 118 ASP A N 1
ATOM 976 C CA . ASP A 1 118 ? 8.893 -5.577 -15.842 1.00 85.94 118 ASP A CA 1
ATOM 977 C C . ASP A 1 118 ? 9.639 -6.912 -15.657 1.00 85.94 118 ASP A C 1
ATOM 979 O O . ASP A 1 118 ? 9.461 -7.842 -16.442 1.00 85.94 118 ASP A O 1
ATOM 983 N N . HIS A 1 119 ? 10.490 -7.009 -14.632 1.00 85.06 119 HIS A N 1
ATOM 984 C CA . HIS A 1 119 ? 11.209 -8.235 -14.296 1.00 85.06 119 HIS A CA 1
ATOM 985 C C . HIS A 1 119 ? 10.386 -9.195 -13.426 1.00 85.06 119 HIS A C 1
ATOM 987 O O . HIS A 1 119 ? 10.517 -10.410 -13.560 1.00 85.06 119 HIS A O 1
ATOM 993 N N . SER A 1 120 ? 9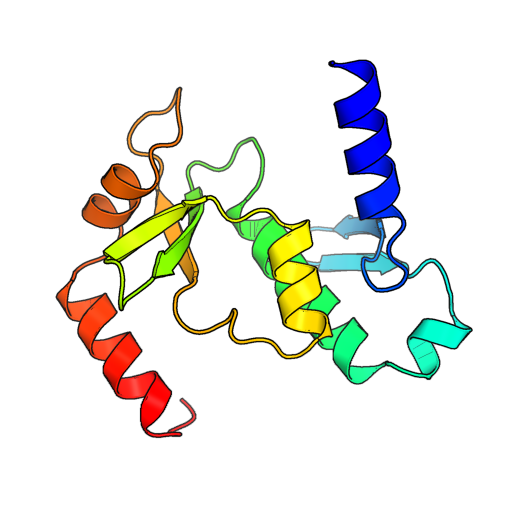.581 -8.660 -12.507 1.00 82.56 120 SER A N 1
ATOM 994 C CA . SER A 1 120 ? 8.919 -9.452 -11.463 1.00 82.56 120 SER A CA 1
ATOM 995 C C . SER A 1 120 ? 7.517 -9.918 -11.846 1.00 82.56 120 SER A C 1
ATOM 997 O O . SER A 1 120 ? 7.015 -10.868 -11.250 1.00 82.56 120 SER A O 1
ATOM 999 N N . VAL A 1 121 ? 6.868 -9.257 -12.809 1.00 80.88 121 VAL A N 1
ATOM 1000 C CA . VAL A 1 121 ? 5.466 -9.510 -13.157 1.00 80.88 121 VAL A CA 1
ATOM 1001 C C . VAL A 1 121 ? 5.308 -9.668 -14.667 1.00 80.88 121 VAL A C 1
ATOM 1003 O O . VAL A 1 121 ? 5.635 -8.777 -15.449 1.00 80.88 121 VAL A O 1
ATOM 1006 N N . ASP A 1 122 ? 4.757 -10.806 -15.092 1.00 79.00 122 ASP A N 1
ATOM 1007 C CA . ASP A 1 122 ? 4.421 -11.053 -16.496 1.00 79.00 122 ASP A CA 1
ATOM 1008 C C . ASP A 1 122 ? 3.237 -10.166 -16.931 1.00 79.00 122 ASP A C 1
ATOM 1010 O O . ASP A 1 122 ? 2.218 -10.048 -16.246 1.00 79.00 122 ASP A O 1
ATOM 1014 N N . ARG A 1 123 ? 3.325 -9.575 -18.127 1.00 71.62 123 ARG A N 1
ATOM 1015 C CA . ARG A 1 123 ? 2.231 -8.811 -18.751 1.00 71.62 123 ARG A CA 1
ATOM 1016 C C . ARG A 1 123 ? 0.966 -9.649 -18.938 1.00 71.62 123 ARG A C 1
ATOM 1018 O O . ARG A 1 123 ? -0.137 -9.099 -18.901 1.00 71.62 123 ARG A O 1
ATOM 1025 N N . THR A 1 124 ? 1.114 -10.957 -19.126 1.00 70.31 124 THR A N 1
ATOM 1026 C CA . THR A 1 124 ? -0.003 -11.908 -19.185 1.00 70.31 124 THR A CA 1
ATOM 1027 C C . THR A 1 124 ? -0.710 -12.002 -17.833 1.00 70.31 124 THR A C 1
ATOM 1029 O O . THR A 1 124 ? -1.937 -11.931 -17.786 1.00 70.31 124 THR A O 1
ATOM 1032 N N . ASP A 1 125 ? 0.047 -12.069 -16.733 1.00 70.25 125 ASP A N 1
ATOM 1033 C CA . ASP A 1 125 ? -0.490 -12.070 -15.367 1.00 70.25 125 ASP A CA 1
ATOM 1034 C C . ASP A 1 125 ? -1.224 -10.759 -15.052 1.00 70.25 125 ASP A C 1
ATOM 1036 O O . ASP A 1 125 ? -2.385 -10.784 -14.642 1.00 70.25 125 ASP A O 1
ATOM 1040 N N . MET A 1 126 ? -0.620 -9.608 -15.374 1.00 72.88 126 MET A N 1
ATOM 1041 C CA . MET A 1 126 ? -1.280 -8.304 -15.214 1.00 72.88 126 MET A CA 1
ATOM 1042 C C . MET A 1 126 ? -2.588 -8.224 -16.003 1.00 72.88 126 MET A C 1
ATOM 1044 O O . MET A 1 126 ? -3.611 -7.772 -15.487 1.00 72.88 126 MET A O 1
ATOM 1048 N N . THR A 1 127 ? -2.577 -8.677 -17.260 1.00 69.69 127 THR A N 1
ATOM 1049 C CA . THR A 1 127 ? -3.765 -8.653 -18.122 1.00 69.69 127 THR A CA 1
ATOM 1050 C C . THR A 1 127 ? -4.873 -9.529 -17.546 1.00 69.69 127 THR A C 1
ATOM 1052 O O . THR A 1 127 ? -6.009 -9.070 -17.442 1.00 69.69 127 THR A O 1
ATOM 1055 N N . ASN A 1 128 ? -4.543 -10.744 -17.105 1.00 67.62 128 ASN A N 1
ATOM 1056 C CA . ASN A 1 128 ? -5.499 -11.668 -16.501 1.00 67.62 128 ASN A CA 1
ATOM 1057 C C . ASN A 1 128 ? -6.061 -11.123 -15.186 1.00 67.62 128 ASN A C 1
ATOM 1059 O O . ASN A 1 128 ? -7.272 -11.150 -14.981 1.00 67.62 128 ASN A O 1
ATOM 1063 N N . ARG A 1 129 ? -5.215 -10.559 -14.317 1.00 68.19 129 ARG A N 1
ATOM 1064 C CA . ARG A 1 129 ? -5.634 -9.975 -13.036 1.00 68.19 129 ARG A CA 1
ATOM 1065 C C . ARG A 1 129 ? -6.551 -8.769 -13.232 1.00 68.19 129 ARG A C 1
ATOM 1067 O O . ARG A 1 129 ? -7.604 -8.688 -12.602 1.00 68.19 129 ARG A O 1
ATOM 1074 N N . HIS A 1 130 ? -6.201 -7.872 -14.153 1.00 67.75 130 HIS A N 1
ATOM 1075 C CA . HIS A 1 130 ? -7.037 -6.724 -14.507 1.00 67.75 130 HIS A CA 1
ATOM 1076 C C . HIS A 1 130 ? -8.313 -7.111 -15.260 1.00 67.75 130 HIS A C 1
ATOM 1078 O O . HIS A 1 130 ? -9.256 -6.325 -15.275 1.00 67.75 130 HIS A O 1
ATOM 1084 N N . GLN A 1 131 ? -8.367 -8.276 -15.903 1.00 62.28 131 GLN A N 1
ATOM 1085 C CA . GLN A 1 131 ? -9.600 -8.793 -16.496 1.00 62.28 131 GLN A CA 1
ATOM 1086 C C . GLN A 1 131 ? -10.480 -9.474 -15.442 1.00 62.28 131 GLN A C 1
ATOM 1088 O O . GLN A 1 131 ? -11.677 -9.211 -15.415 1.00 62.28 131 GLN A O 1
ATOM 1093 N N . ALA A 1 132 ? -9.904 -10.268 -14.537 1.00 56.38 132 ALA A N 1
ATOM 1094 C CA . ALA A 1 132 ? -10.625 -11.000 -13.497 1.00 56.38 132 ALA A CA 1
ATOM 1095 C C . ALA A 1 132 ? -11.219 -10.081 -12.413 1.00 56.38 132 ALA A C 1
ATOM 1097 O O . ALA A 1 132 ? -12.369 -10.261 -12.014 1.00 56.38 132 ALA A O 1
ATOM 1098 N N . GLN A 1 133 ? -10.490 -9.041 -11.984 1.00 51.84 133 GLN A N 1
ATOM 1099 C CA . GLN A 1 133 ? -10.941 -8.133 -10.915 1.00 51.84 133 GLN A CA 1
ATOM 1100 C C . GLN A 1 133 ? -12.123 -7.219 -11.298 1.00 51.84 133 GLN A C 1
ATOM 1102 O O . GLN A 1 133 ? -12.675 -6.556 -10.423 1.00 51.84 133 GLN A O 1
ATOM 1107 N N . PHE A 1 134 ? -12.567 -7.207 -12.562 1.00 46.78 134 PHE A N 1
ATOM 1108 C CA . PHE A 1 134 ? -13.765 -6.471 -12.997 1.00 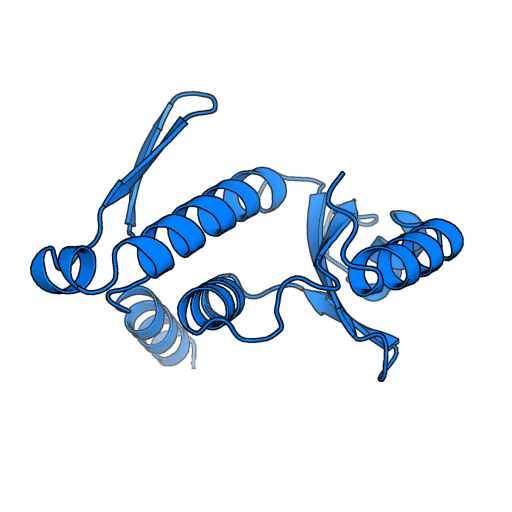46.78 134 PHE A CA 1
ATOM 1109 C C . PHE A 1 134 ? -14.981 -7.363 -13.304 1.00 46.78 134 PHE A C 1
ATOM 1111 O O . PHE A 1 134 ? -16.016 -6.836 -13.708 1.00 46.78 134 PHE A O 1
ATOM 1118 N N . ILE A 1 135 ? -14.906 -8.683 -13.079 1.00 37.44 135 ILE A N 1
ATOM 1119 C CA . ILE A 1 135 ? -16.054 -9.601 -13.264 1.00 37.44 135 ILE A CA 1
ATOM 1120 C C . ILE A 1 135 ? -16.738 -9.944 -11.928 1.00 37.44 135 ILE A C 1
ATOM 1122 O O . ILE A 1 135 ? -17.727 -10.668 -11.910 1.00 37.44 135 ILE A O 1
ATOM 1126 N N . GLY A 1 136 ? -16.267 -9.412 -10.793 1.00 33.75 136 GLY A N 1
ATOM 1127 C CA . GLY A 1 136 ? -16.925 -9.643 -9.500 1.00 33.75 136 GLY A CA 1
ATOM 1128 C C . GLY A 1 136 ? -17.028 -11.125 -9.120 1.00 33.75 136 GLY A C 1
ATOM 1129 O O . GLY A 1 136 ? -17.968 -11.514 -8.433 1.00 33.75 136 GLY A O 1
ATOM 1130 N N . GLN A 1 137 ? -16.099 -11.959 -9.591 1.00 30.39 137 GLN A N 1
ATOM 1131 C CA . GLN A 1 137 ? -15.931 -13.306 -9.066 1.00 30.39 137 GLN A CA 1
ATOM 1132 C C . GLN A 1 137 ? -14.900 -13.236 -7.946 1.00 30.39 137 GLN A C 1
ATOM 1134 O O . GLN A 1 137 ? -13.702 -13.122 -8.202 1.00 30.39 137 GLN A O 1
ATOM 1139 N N . ASP A 1 138 ? -15.404 -13.251 -6.712 1.00 32.44 138 ASP A N 1
ATOM 1140 C CA . ASP A 1 138 ? -14.633 -13.683 -5.550 1.00 32.44 138 ASP A CA 1
ATOM 1141 C C . ASP A 1 138 ? -13.969 -15.029 -5.888 1.00 32.44 138 ASP A C 1
ATOM 1143 O O . ASP A 1 138 ? -14.649 -15.970 -6.311 1.00 32.44 138 ASP A O 1
ATOM 1147 N N . LEU A 1 139 ? -12.645 -15.094 -5.736 1.00 35.12 139 LEU A N 1
ATOM 1148 C CA . LEU A 1 139 ? -11.908 -16.352 -5.605 1.00 35.12 139 LEU A CA 1
ATOM 1149 C C . LEU A 1 139 ? -11.786 -16.695 -4.122 1.00 35.12 139 LEU A C 1
ATOM 1151 O O . LEU A 1 139 ? -11.384 -15.789 -3.356 1.00 35.12 139 LEU A O 1
#

pLDDT: mean 76.39, std 15.19, range [30.39, 96.38]

Sequence (139 aa):
EAEEVKKFEENLLRQKFIPTINGAYGSRTLFRFSDSEFFCQHIDQCCRVAAVYAFFLLEHSRNATSYIVKYDRNTHEVCEVEMEKLLADVFYNRNCYASLYGVEQKDRIKRQPTTDLDHSVDRTDMTNRHQAQFIGQDL

Radius of gyration: 16.54 Å; chains: 1; bounding box: 39×38×40 Å

Secondary structure (DSSP, 8-state):
-HHHHHHHHHHHTT-TTS-EEEEEETTEEEEE-S-HHHHHHTHHHHHHHHHHHHHHHHH--TT-SEEEEEE-TTT--EEEPPHHHHHHHHHTT-S-STTEEEEE-SSSS---HHHHHHHHS-HHHHHHHHHHTTTT---

Organism: NCBI:txid392030

Foldseek 3Di:
DVVVVVVVVVVLCPPQLNWDFPDDDPLDTDTHGPDPVVCVVQVVLSVQLVVVLSVQCVQPDPQHQKHKWFADPVVRDIDGDDSSVLSVCSSVVHPNPQGIDIFGAPDPVDDDGVVRCPVRDDPVRSVVSNVVVVVPDDD